Protein AF-A0AAX1C5B9-F1 (afdb_monomer)

Mean predicted aligned error: 10.23 Å

Foldseek 3Di:
DDQDAAEAEDQDQKDFLVVVCVVVVHDSVVSCCCCPNPPNLFDWDDQDDPPPHPDRDDIIITRVNVSVVVVCCVVVPPGHYHYDHDNPVVPDPPPPDDD

Radius of gyration: 16.66 Å; Cα contacts (8 Å, |Δi|>4): 124; chains: 1; bounding box: 47×33×49 Å

Organism: NCBI:txid204039

Structure (mmCIF, N/CA/C/O backbone):
data_AF-A0AAX1C5B9-F1
#
_entry.id   AF-A0AAX1C5B9-F1
#
loop_
_atom_site.group_PDB
_atom_site.id
_atom_site.type_symbol
_atom_site.label_atom_id
_atom_site.label_alt_id
_atom_site.label_comp_id
_atom_site.label_asym_id
_atom_site.label_entity_id
_atom_site.label_seq_id
_atom_site.pdbx_PDB_ins_code
_atom_site.Cartn_x
_atom_site.Cartn_y
_atom_site.Cartn_z
_atom_site.occupancy
_atom_site.B_iso_or_equiv
_atom_site.auth_seq_id
_atom_site.auth_comp_id
_atom_site.auth_asym_id
_atom_site.auth_atom_id
_atom_site.pdbx_PDB_model_num
ATOM 1 N N . MET A 1 1 ? 13.696 -5.421 -33.023 1.00 46.53 1 MET A N 1
ATOM 2 C CA . MET A 1 1 ? 14.355 -5.618 -31.715 1.00 46.53 1 MET A CA 1
ATOM 3 C C . MET A 1 1 ? 13.247 -5.611 -30.677 1.00 46.53 1 MET A C 1
ATOM 5 O O . MET A 1 1 ? 12.605 -4.580 -30.520 1.00 46.53 1 MET A O 1
ATOM 9 N N . ALA A 1 2 ? 12.883 -6.773 -30.133 1.00 51.16 2 ALA A N 1
ATOM 10 C CA . ALA A 1 2 ? 11.742 -6.880 -29.227 1.00 51.16 2 ALA A CA 1
ATOM 11 C C . ALA A 1 2 ? 12.072 -6.119 -27.938 1.00 51.16 2 ALA A C 1
ATOM 13 O O . ALA A 1 2 ? 13.002 -6.489 -27.232 1.00 51.16 2 ALA A O 1
ATOM 14 N N . SER A 1 3 ? 11.377 -5.012 -27.671 1.00 55.31 3 SER A N 1
ATOM 15 C CA . SER A 1 3 ? 11.469 -4.355 -26.370 1.00 55.31 3 SER A CA 1
ATOM 16 C C . SER A 1 3 ? 10.868 -5.303 -25.337 1.00 55.31 3 SER A C 1
ATOM 18 O O . SER A 1 3 ? 9.664 -5.543 -25.359 1.00 55.31 3 SER A O 1
ATOM 20 N N . GLU A 1 4 ? 11.703 -5.871 -24.475 1.00 66.44 4 GLU A N 1
ATOM 21 C CA . GLU A 1 4 ? 11.256 -6.684 -23.349 1.00 66.44 4 GLU A CA 1
ATOM 22 C C . GLU A 1 4 ? 10.494 -5.777 -22.378 1.00 66.44 4 GLU A C 1
ATOM 24 O O . GLU A 1 4 ? 11.060 -4.869 -21.769 1.00 66.44 4 GLU A O 1
ATOM 29 N N . ILE A 1 5 ? 9.177 -5.963 -22.302 1.00 73.75 5 ILE A N 1
ATOM 30 C CA . ILE A 1 5 ? 8.316 -5.233 -21.373 1.00 73.75 5 ILE A CA 1
ATOM 31 C C . ILE A 1 5 ? 8.152 -6.114 -20.141 1.00 73.75 5 ILE A C 1
ATOM 33 O O . ILE A 1 5 ? 7.600 -7.211 -20.233 1.00 73.75 5 ILE A O 1
ATOM 37 N N . ALA A 1 6 ? 8.600 -5.635 -18.982 1.00 75.00 6 ALA A N 1
ATOM 38 C CA . ALA A 1 6 ? 8.332 -6.319 -17.724 1.00 75.00 6 ALA A CA 1
ATOM 39 C C . ALA A 1 6 ? 6.833 -6.204 -17.402 1.00 75.00 6 ALA A C 1
ATOM 41 O O . ALA A 1 6 ? 6.317 -5.103 -17.195 1.00 75.00 6 ALA A O 1
ATOM 42 N N . ILE A 1 7 ? 6.123 -7.333 -17.397 1.00 80.06 7 ILE A N 1
ATOM 43 C CA . ILE A 1 7 ? 4.695 -7.382 -17.067 1.00 80.06 7 ILE A CA 1
ATOM 44 C C . ILE A 1 7 ? 4.560 -7.714 -15.585 1.00 80.06 7 ILE A C 1
ATOM 46 O O . ILE A 1 7 ? 4.884 -8.820 -15.154 1.00 80.06 7 ILE A O 1
ATOM 50 N N . ILE A 1 8 ? 4.049 -6.764 -14.808 1.00 80.06 8 ILE A N 1
ATOM 51 C CA . ILE A 1 8 ? 3.791 -6.942 -13.380 1.00 80.06 8 ILE A CA 1
ATOM 52 C C . ILE A 1 8 ? 2.303 -7.203 -13.208 1.00 80.06 8 ILE A C 1
ATOM 54 O O . ILE A 1 8 ? 1.471 -6.359 -13.545 1.00 80.06 8 ILE A O 1
ATOM 58 N N . ARG A 1 9 ? 1.968 -8.376 -12.674 1.00 81.31 9 ARG A N 1
ATOM 59 C CA . ARG A 1 9 ? 0.588 -8.740 -12.355 1.00 81.31 9 ARG A CA 1
ATOM 60 C C . ARG A 1 9 ? 0.295 -8.339 -10.923 1.00 81.31 9 ARG A C 1
ATOM 62 O O . ARG A 1 9 ? 0.924 -8.851 -10.001 1.00 81.31 9 ARG A O 1
ATOM 69 N N . LEU A 1 10 ? -0.640 -7.415 -10.748 1.00 81.38 10 LEU A N 1
ATOM 70 C CA . LEU A 1 10 ? -1.136 -7.025 -9.435 1.00 81.38 10 LEU A CA 1
ATOM 71 C C . LEU A 1 10 ? -2.586 -7.487 -9.285 1.00 81.38 10 LEU A C 1
ATOM 73 O O . LEU A 1 10 ? -3.351 -7.378 -10.241 1.00 81.38 10 LEU A O 1
ATOM 77 N N . PRO A 1 11 ? -2.995 -7.950 -8.097 1.00 79.19 11 PRO A N 1
ATOM 78 C CA . PRO A 1 11 ? -4.364 -8.404 -7.879 1.00 79.19 11 PRO A CA 1
ATOM 79 C C . PRO A 1 11 ? -5.381 -7.263 -7.968 1.00 79.19 11 PRO A C 1
ATOM 81 O O . PRO A 1 11 ? -6.457 -7.407 -8.539 1.00 79.19 11 PRO A O 1
ATOM 84 N N . ALA A 1 12 ? -5.027 -6.102 -7.413 1.00 80.50 12 ALA A N 1
ATOM 85 C CA . ALA A 1 12 ? -5.883 -4.930 -7.380 1.00 80.50 12 ALA A CA 1
ATOM 86 C C . ALA A 1 12 ? -5.049 -3.640 -7.379 1.00 80.50 12 ALA A C 1
ATOM 88 O O . ALA A 1 12 ? -3.930 -3.619 -6.852 1.00 80.50 12 ALA A O 1
ATOM 89 N N . PRO A 1 13 ? -5.589 -2.534 -7.923 1.00 82.88 13 PRO A N 1
ATOM 90 C CA . PRO A 1 13 ? -4.925 -1.234 -7.875 1.00 82.88 13 PRO A CA 1
ATOM 91 C C . PRO A 1 13 ? -4.874 -0.645 -6.460 1.00 82.88 13 PRO A C 1
ATOM 93 O O . PRO A 1 13 ? -3.931 0.074 -6.116 1.00 82.88 13 PRO A O 1
ATOM 96 N N . VAL A 1 14 ? -5.882 -0.963 -5.643 1.00 85.06 14 VAL A N 1
ATOM 97 C CA . VAL A 1 14 ? -6.033 -0.517 -4.257 1.00 85.06 14 VAL A CA 1
ATOM 98 C C . VAL A 1 14 ? -6.296 -1.730 -3.380 1.00 85.06 14 VAL A C 1
ATOM 100 O O . VAL A 1 14 ? -7.154 -2.548 -3.703 1.00 85.06 14 VAL A O 1
ATOM 103 N N . VAL A 1 15 ? -5.587 -1.824 -2.260 1.00 85.31 15 VAL A N 1
ATOM 104 C CA . VAL A 1 15 ? -5.696 -2.939 -1.311 1.00 85.31 15 VAL A CA 1
ATOM 105 C C . VAL A 1 15 ? -5.943 -2.422 0.103 1.00 85.31 15 VAL A C 1
ATOM 107 O O . VAL A 1 15 ? -5.669 -1.259 0.419 1.00 85.31 15 VAL A O 1
ATOM 110 N N . THR A 1 16 ? -6.482 -3.278 0.968 1.00 85.50 16 THR 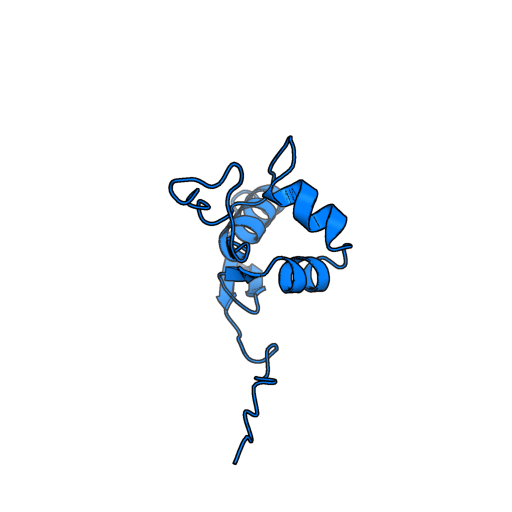A N 1
ATOM 111 C CA . THR A 1 16 ? -6.561 -2.990 2.406 1.00 85.50 16 THR A CA 1
ATOM 112 C C . THR A 1 16 ? -5.222 -3.267 3.086 1.00 85.50 16 THR A C 1
ATOM 114 O O . THR A 1 16 ? -4.350 -3.920 2.520 1.00 85.50 16 THR A O 1
ATOM 117 N N . LEU A 1 17 ? -5.064 -2.798 4.326 1.00 84.44 17 LEU A N 1
ATOM 118 C CA . LEU A 1 17 ? -3.867 -3.071 5.127 1.00 84.44 17 LEU A CA 1
ATOM 119 C C . LEU A 1 17 ? -3.564 -4.572 5.266 1.00 84.44 17 LEU A C 1
ATOM 121 O O . LEU A 1 17 ? -2.414 -4.973 5.134 1.00 84.44 17 LEU A O 1
ATOM 125 N N . GLN A 1 18 ? -4.598 -5.380 5.504 1.00 83.25 18 GLN A N 1
ATOM 126 C CA . GLN A 1 18 ? -4.476 -6.831 5.635 1.00 83.25 18 GLN A CA 1
ATOM 127 C C . GLN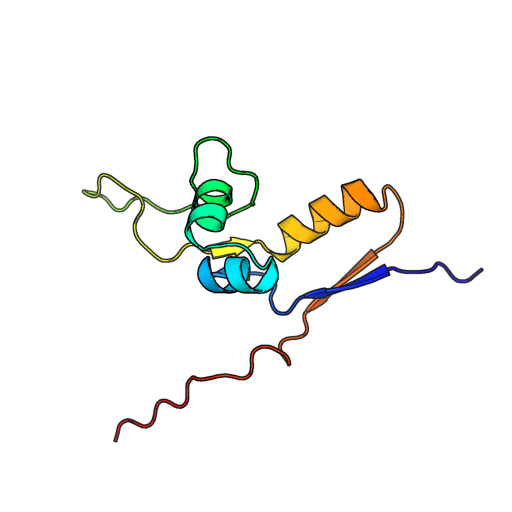 A 1 18 ? -4.002 -7.470 4.323 1.00 83.25 18 GLN A C 1
ATOM 129 O O . GLN A 1 18 ? -2.976 -8.135 4.310 1.00 83.25 18 GLN A O 1
ATOM 134 N N . GLN A 1 19 ? -4.650 -7.137 3.203 1.00 83.44 19 GLN A N 1
ATOM 135 C CA . GLN A 1 19 ? -4.235 -7.611 1.880 1.00 83.44 19 GLN A CA 1
ATOM 136 C C . GLN A 1 19 ? -2.806 -7.177 1.530 1.00 83.44 19 GLN A C 1
ATOM 138 O O . GLN A 1 19 ? -2.041 -7.948 0.968 1.00 83.44 19 GLN A O 1
ATOM 143 N N . PHE A 1 20 ? -2.414 -5.947 1.874 1.00 85.94 20 PHE A N 1
ATOM 144 C CA . PHE A 1 20 ? -1.039 -5.481 1.682 1.00 85.94 20 PHE A CA 1
ATOM 145 C C . PHE A 1 20 ? -0.040 -6.297 2.506 1.00 85.94 20 PHE A C 1
ATOM 147 O O . PHE A 1 20 ? 1.026 -6.646 2.008 1.00 85.94 20 PHE A O 1
ATOM 154 N N . ALA A 1 21 ? -0.388 -6.600 3.756 1.00 87.44 21 ALA A N 1
ATOM 155 C CA . ALA A 1 21 ? 0.421 -7.421 4.643 1.00 87.44 21 ALA A CA 1
ATOM 156 C C . ALA A 1 21 ? 0.599 -8.841 4.077 1.00 87.44 21 ALA A C 1
ATOM 158 O O . ALA A 1 21 ? 1.721 -9.334 4.028 1.00 87.44 21 ALA A O 1
ATOM 159 N N . GLU A 1 22 ? -0.473 -9.449 3.566 1.00 86.81 22 GLU A N 1
ATOM 160 C CA . GLU A 1 22 ? -0.438 -10.764 2.915 1.00 86.81 22 GLU A CA 1
ATOM 161 C C . GLU A 1 22 ? 0.394 -10.756 1.624 1.00 86.81 22 GLU A C 1
ATOM 163 O O . GLU A 1 22 ? 1.228 -11.635 1.428 1.00 86.81 22 GLU A O 1
ATOM 168 N N . LEU A 1 23 ? 0.221 -9.743 0.768 1.00 84.19 23 LE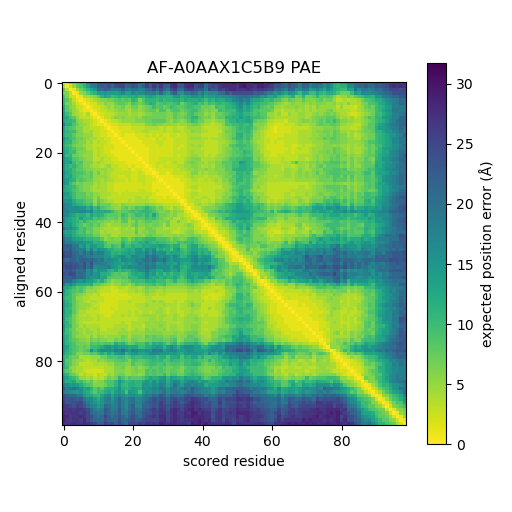U A N 1
ATOM 169 C CA . LEU A 1 23 ? 0.932 -9.635 -0.511 1.00 84.19 23 LEU A CA 1
ATOM 170 C C . LEU A 1 23 ? 2.432 -9.377 -0.346 1.00 84.19 23 LEU A C 1
ATOM 172 O O . LEU A 1 23 ? 3.230 -9.921 -1.105 1.00 84.19 23 LEU A O 1
ATOM 176 N N . GLU A 1 24 ? 2.823 -8.555 0.631 1.00 83.38 24 GLU A N 1
ATOM 177 C CA . GLU A 1 24 ? 4.238 -8.308 0.938 1.00 83.38 24 GLU A CA 1
ATOM 178 C C . GLU A 1 24 ? 4.827 -9.344 1.913 1.00 83.38 24 GLU A C 1
ATOM 180 O O . GLU A 1 24 ? 6.027 -9.312 2.177 1.00 83.38 24 GLU A O 1
ATOM 185 N N . GLY A 1 25 ? 4.013 -10.252 2.466 1.00 86.69 25 GLY A N 1
ATOM 186 C CA . GLY A 1 25 ? 4.449 -11.246 3.451 1.00 86.69 25 GLY A CA 1
ATOM 187 C C . GLY A 1 25 ? 4.927 -10.636 4.775 1.00 86.69 25 GLY A C 1
ATOM 188 O O . GLY A 1 25 ? 5.792 -11.193 5.448 1.00 86.69 25 GLY A O 1
ATOM 189 N N . VAL A 1 26 ? 4.398 -9.471 5.153 1.00 88.38 26 VAL A N 1
ATOM 190 C CA . VAL A 1 26 ? 4.760 -8.751 6.382 1.00 88.38 26 VAL A CA 1
ATOM 191 C C . VAL A 1 26 ? 3.624 -8.803 7.397 1.00 88.38 26 VAL A C 1
ATOM 193 O O . VAL A 1 26 ? 2.466 -8.988 7.053 1.00 88.38 26 VAL A O 1
ATOM 196 N N . SER A 1 27 ? 3.922 -8.582 8.677 1.00 86.62 27 SER A N 1
ATOM 197 C CA . SER A 1 27 ? 2.867 -8.449 9.688 1.00 86.62 27 SER A CA 1
ATOM 198 C C . SER A 1 27 ? 2.054 -7.162 9.505 1.00 86.62 27 SER A C 1
ATOM 200 O O . SER A 1 27 ? 2.606 -6.110 9.170 1.00 86.62 27 SER A O 1
ATOM 202 N N . GLU A 1 28 ? 0.768 -7.198 9.865 1.00 84.81 28 GLU A N 1
ATOM 203 C CA . GLU A 1 28 ? -0.136 -6.034 9.832 1.00 84.81 28 GLU A CA 1
ATOM 204 C C . GLU A 1 28 ? 0.432 -4.825 10.590 1.00 84.81 28 GLU A C 1
ATOM 206 O O . GLU A 1 28 ? 0.300 -3.684 10.157 1.00 84.81 28 GLU A O 1
ATOM 211 N N . ARG A 1 29 ? 1.146 -5.057 11.698 1.00 83.75 29 ARG A N 1
ATOM 212 C CA . ARG A 1 29 ? 1.821 -3.996 12.462 1.00 83.75 29 ARG A CA 1
ATOM 213 C C . ARG A 1 29 ? 2.912 -3.288 11.653 1.00 83.75 29 ARG A C 1
ATOM 215 O O . ARG A 1 29 ? 3.077 -2.074 11.779 1.00 83.75 29 ARG A O 1
ATOM 222 N N . THR A 1 30 ? 3.657 -4.029 10.837 1.00 85.62 30 THR A N 1
ATOM 223 C CA . THR A 1 30 ? 4.697 -3.486 9.953 1.00 85.62 30 THR A CA 1
ATOM 224 C C . THR A 1 30 ? 4.058 -2.711 8.810 1.00 85.62 30 THR A C 1
ATOM 226 O O . THR A 1 30 ? 4.422 -1.555 8.596 1.00 85.62 30 THR A O 1
ATOM 229 N N . ALA A 1 31 ? 3.035 -3.285 8.170 1.00 85.38 31 ALA A N 1
ATOM 230 C CA . ALA A 1 31 ? 2.231 -2.595 7.164 1.00 85.38 31 ALA A CA 1
ATOM 231 C C . ALA A 1 31 ? 1.657 -1.275 7.710 1.00 85.38 31 ALA A C 1
ATOM 233 O O . ALA A 1 31 ? 1.781 -0.230 7.076 1.00 85.38 31 ALA A O 1
ATOM 234 N N . TYR A 1 32 ? 1.129 -1.283 8.938 1.00 82.94 32 TYR A N 1
ATOM 235 C CA . TYR A 1 32 ? 0.592 -0.091 9.596 1.00 82.94 32 TYR A CA 1
ATOM 236 C C . TYR A 1 32 ? 1.653 0.995 9.812 1.00 82.94 32 TYR A C 1
ATOM 238 O O . TYR A 1 32 ? 1.382 2.180 9.603 1.00 82.94 32 TYR A O 1
ATOM 246 N N . ARG A 1 33 ? 2.882 0.617 10.195 1.00 82.44 33 ARG A N 1
ATOM 247 C CA . ARG A 1 33 ? 4.004 1.566 10.307 1.00 82.44 33 ARG A CA 1
ATOM 248 C C . ARG A 1 33 ? 4.387 2.155 8.952 1.00 82.44 33 ARG A C 1
ATOM 250 O O . ARG A 1 33 ? 4.754 3.322 8.903 1.00 82.44 33 ARG A O 1
ATOM 257 N N . TRP A 1 34 ? 4.290 1.384 7.874 1.00 82.62 34 TRP A N 1
ATOM 258 C CA . TRP A 1 34 ? 4.620 1.850 6.526 1.00 82.62 34 TRP A CA 1
ATOM 259 C C . TRP A 1 34 ? 3.566 2.791 5.933 1.00 82.62 34 TRP A C 1
ATOM 261 O O . TRP A 1 34 ? 3.911 3.615 5.088 1.00 82.62 34 TRP A O 1
ATOM 271 N N . THR A 1 35 ? 2.309 2.700 6.378 1.00 81.31 35 THR A N 1
ATOM 272 C CA . THR A 1 35 ? 1.211 3.554 5.899 1.00 81.31 35 THR A CA 1
ATOM 273 C C . THR A 1 35 ? 0.946 4.773 6.776 1.00 81.31 35 THR A C 1
ATOM 275 O O . THR A 1 35 ? 0.682 5.856 6.271 1.00 81.31 35 THR A O 1
ATOM 278 N N . THR A 1 36 ? 0.921 4.598 8.097 1.00 72.44 36 THR A N 1
ATOM 279 C CA . THR A 1 36 ? 0.450 5.606 9.070 1.00 72.44 36 THR A CA 1
ATOM 280 C C . THR A 1 36 ? 1.469 5.843 10.188 1.00 72.44 36 THR A C 1
ATOM 282 O O . THR A 1 36 ? 1.187 6.560 11.144 1.00 72.44 36 THR A O 1
ATOM 285 N N . GLY A 1 37 ? 2.648 5.225 10.105 1.00 70.56 37 GLY A N 1
ATOM 286 C CA . GLY A 1 37 ? 3.745 5.510 11.021 1.00 70.56 37 GLY A CA 1
ATOM 287 C C . GLY A 1 37 ? 4.429 6.844 10.727 1.00 70.56 37 GLY A C 1
ATOM 288 O O . GLY A 1 37 ? 4.025 7.597 9.848 1.00 70.56 37 GLY A O 1
ATOM 289 N N . ASP A 1 38 ? 5.504 7.089 11.470 1.00 64.44 38 ASP A N 1
ATOM 290 C CA . ASP A 1 38 ? 6.288 8.331 11.448 1.00 64.44 38 ASP A CA 1
ATOM 291 C C . ASP A 1 38 ? 6.955 8.617 10.088 1.00 64.44 38 ASP A C 1
ATOM 293 O O . ASP A 1 38 ? 7.183 9.765 9.727 1.00 64.44 38 ASP A O 1
ATOM 297 N N . ASN A 1 39 ? 7.216 7.566 9.300 1.00 69.25 39 ASN A N 1
ATOM 298 C CA . ASN A 1 39 ? 7.814 7.671 7.972 1.00 69.25 39 ASN A CA 1
ATOM 299 C C . ASN A 1 39 ? 6.990 6.866 6.950 1.00 69.25 39 ASN A C 1
ATOM 301 O O . ASN A 1 39 ? 7.328 5.710 6.662 1.00 69.25 39 ASN A O 1
ATOM 305 N N . PRO A 1 40 ? 5.869 7.418 6.452 1.00 73.88 40 PRO A N 1
ATOM 306 C CA . PRO A 1 40 ? 4.995 6.715 5.527 1.00 73.88 40 PRO A CA 1
ATOM 307 C C . PRO A 1 40 ? 5.715 6.507 4.190 1.00 73.88 40 PRO A C 1
ATOM 309 O O . PRO A 1 40 ? 6.020 7.453 3.470 1.00 73.88 40 PRO A O 1
ATOM 312 N N . ARG A 1 41 ? 5.996 5.245 3.858 1.00 77.38 41 ARG A N 1
ATOM 313 C CA . ARG A 1 41 ? 6.649 4.838 2.599 1.00 77.38 41 ARG A CA 1
ATOM 314 C C . ARG A 1 41 ? 5.652 4.403 1.535 1.00 77.38 41 ARG A C 1
ATOM 316 O O . ARG A 1 41 ? 6.022 4.198 0.384 1.00 77.38 41 ARG A O 1
ATOM 323 N N . VAL A 1 42 ? 4.398 4.214 1.933 1.00 82.94 42 VAL A N 1
ATOM 324 C CA . VAL A 1 42 ? 3.366 3.645 1.080 1.00 82.94 42 VAL A CA 1
ATOM 325 C C .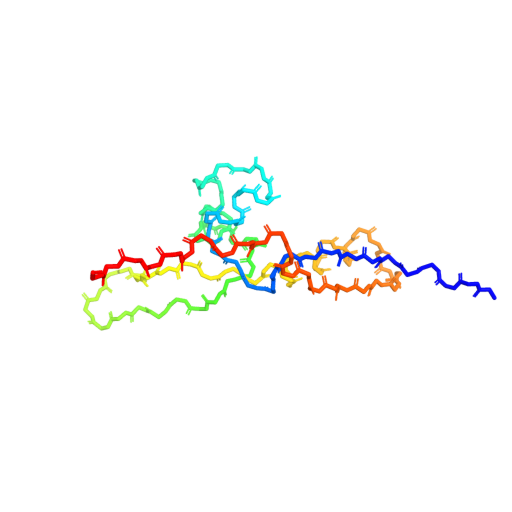 VAL A 1 42 ? 2.292 4.703 0.820 1.00 82.94 42 VAL A C 1
ATOM 327 O O . VAL A 1 42 ? 1.728 5.241 1.776 1.00 82.94 42 VAL A O 1
ATOM 330 N N . PRO A 1 43 ? 1.972 5.002 -0.452 1.00 81.38 43 PRO A N 1
ATOM 331 C CA . PRO A 1 43 ? 0.911 5.938 -0.789 1.00 81.38 43 PRO A CA 1
ATOM 332 C C . PRO A 1 43 ? -0.449 5.381 -0.353 1.00 81.38 43 PRO A C 1
ATOM 334 O O . PRO A 1 43 ? -0.873 4.310 -0.796 1.00 81.38 43 PRO A O 1
ATOM 337 N N . ILE A 1 44 ? -1.153 6.129 0.495 1.00 84.19 44 ILE A N 1
ATOM 338 C CA . ILE A 1 44 ? -2.494 5.784 0.976 1.00 84.19 44 ILE A CA 1
ATOM 339 C C . ILE A 1 44 ? -3.526 6.828 0.570 1.00 84.19 44 ILE A C 1
ATOM 341 O O . ILE A 1 44 ? -3.203 7.994 0.339 1.00 84.19 44 ILE A O 1
ATOM 345 N N . GLU A 1 45 ? -4.785 6.405 0.505 1.00 78.44 45 GLU A N 1
ATOM 346 C CA . GLU A 1 45 ? -5.906 7.328 0.368 1.00 78.44 45 GLU A CA 1
ATOM 347 C C . GLU A 1 45 ? -5.962 8.242 1.606 1.00 78.44 45 GLU A C 1
ATOM 349 O O . GLU A 1 45 ? -5.845 7.748 2.738 1.00 78.44 45 GLU A O 1
ATOM 354 N N . PRO A 1 46 ? -6.103 9.570 1.424 1.00 69.19 46 PRO A N 1
ATOM 355 C CA . PRO A 1 46 ? -6.141 10.504 2.538 1.00 69.19 46 PRO A CA 1
ATOM 356 C C . PRO A 1 46 ? -7.290 10.145 3.475 1.00 69.19 46 PRO A C 1
ATOM 358 O O . PRO A 1 46 ? -8.463 10.132 3.100 1.00 69.19 46 PRO A O 1
ATOM 361 N N . ARG A 1 47 ? -6.943 9.853 4.728 1.00 70.06 47 ARG A N 1
ATOM 362 C CA . ARG A 1 47 ? -7.927 9.482 5.740 1.00 70.06 47 ARG A CA 1
ATOM 363 C C . ARG A 1 47 ? -8.549 10.753 6.297 1.00 70.06 47 ARG A C 1
ATOM 365 O O . ARG A 1 47 ? -7.874 11.560 6.934 1.00 70.06 47 ARG A O 1
ATOM 372 N N . LYS A 1 48 ? -9.847 10.934 6.065 1.00 64.00 48 LYS A N 1
ATOM 373 C CA . LYS A 1 48 ? -10.583 12.077 6.602 1.00 64.00 48 LYS A CA 1
ATOM 374 C C . LYS A 1 48 ? -10.807 11.879 8.101 1.00 64.00 48 LYS A C 1
ATOM 376 O O . LYS A 1 48 ? -11.399 10.889 8.527 1.00 64.00 48 LYS A O 1
ATOM 381 N N . ILE A 1 49 ? -10.325 12.819 8.911 1.00 64.62 49 ILE A N 1
ATOM 382 C CA . ILE A 1 49 ? -10.676 12.875 10.331 1.00 64.62 49 ILE A CA 1
ATOM 383 C C . ILE A 1 49 ? -12.089 13.448 10.420 1.00 64.62 49 ILE A C 1
ATOM 385 O O . ILE A 1 49 ? -12.335 14.583 10.010 1.00 64.62 49 ILE A O 1
ATOM 389 N N . ASN A 1 50 ? -13.026 12.650 10.924 1.00 60.19 50 ASN A N 1
ATOM 390 C CA . ASN A 1 50 ? -14.392 13.112 11.136 1.00 60.19 50 ASN A CA 1
ATOM 391 C C . ASN A 1 50 ? -14.442 14.126 12.287 1.00 60.19 50 ASN A C 1
ATOM 393 O O . ASN A 1 50 ? -13.690 14.028 13.259 1.00 60.19 50 ASN A O 1
ATOM 397 N N . LYS A 1 51 ? -15.338 15.113 12.168 1.00 52.16 51 LYS A N 1
ATOM 398 C CA . LYS A 1 51 ? -15.502 16.190 13.152 1.00 52.16 51 LYS A CA 1
ATOM 399 C C . LYS A 1 51 ? -15.829 15.581 14.523 1.00 52.16 51 LYS A C 1
ATOM 401 O O . LYS A 1 51 ? -16.825 14.880 14.655 1.00 52.16 51 LYS A O 1
ATOM 406 N N . GLY A 1 52 ? -14.975 15.828 15.519 1.00 65.25 52 GLY A N 1
ATOM 407 C CA . GLY A 1 52 ? -15.096 15.265 16.873 1.00 65.25 52 GLY A CA 1
ATOM 408 C C . GLY A 1 52 ? -14.209 14.044 17.160 1.00 65.25 52 GLY A C 1
ATOM 409 O O . GLY A 1 52 ? -14.089 13.645 18.316 1.00 65.25 52 GLY A O 1
ATOM 410 N N . CYS A 1 53 ? -13.526 13.474 16.162 1.00 61.97 53 CYS A N 1
ATOM 411 C CA . CYS A 1 53 ? -12.585 12.370 16.364 1.00 61.97 53 CYS A CA 1
ATOM 412 C C . CYS A 1 53 ? -11.137 12.879 16.464 1.00 61.97 53 CYS A C 1
ATOM 414 O O . CYS A 1 53 ? -10.685 13.653 15.628 1.00 61.97 53 CYS A O 1
ATOM 416 N N . LYS A 1 54 ? -10.372 12.397 17.456 1.00 62.16 54 LYS A N 1
ATOM 417 C CA . LYS A 1 54 ? -8.937 12.732 17.617 1.00 62.16 54 LYS A CA 1
ATOM 418 C C . LYS A 1 54 ? -8.019 12.020 16.614 1.00 62.16 54 LYS A C 1
ATOM 420 O O . LYS A 1 54 ? -6.847 12.361 16.509 1.00 62.16 54 LYS A O 1
ATOM 425 N N . LYS A 1 55 ? -8.521 10.994 15.920 1.00 58.62 55 LYS A N 1
ATOM 426 C CA . LYS A 1 55 ? -7.761 10.178 14.964 1.00 58.62 55 LYS A CA 1
ATOM 427 C C . LYS A 1 55 ? -8.606 9.887 13.733 1.00 58.62 55 LYS A C 1
ATOM 429 O O . LYS A 1 55 ? -9.830 9.799 13.827 1.00 58.62 55 LYS A O 1
ATOM 434 N N . ALA A 1 56 ? -7.940 9.718 12.594 1.00 65.81 56 ALA A N 1
ATOM 435 C CA . ALA A 1 56 ? -8.600 9.329 11.360 1.00 65.81 56 ALA A CA 1
ATOM 436 C C . ALA A 1 56 ? -9.124 7.893 11.508 1.00 65.81 56 ALA A C 1
ATOM 438 O O . ALA A 1 56 ? -8.346 6.956 11.699 1.00 65.81 56 ALA A O 1
ATOM 439 N N . GLY A 1 57 ? -10.446 7.745 11.497 1.00 58.38 57 GLY A N 1
ATOM 440 C CA . GLY A 1 57 ? -11.125 6.454 11.569 1.00 58.38 57 GLY A CA 1
ATOM 441 C C . GLY A 1 57 ? -11.320 5.844 10.181 1.00 58.38 57 GLY A C 1
ATOM 442 O O . GLY A 1 57 ? -11.207 6.531 9.169 1.00 58.38 57 GLY A O 1
ATOM 443 N N . GLY A 1 58 ? -11.626 4.549 10.135 1.00 68.31 58 GLY A N 1
ATOM 444 C CA . GLY A 1 58 ? -11.995 3.848 8.903 1.00 68.31 58 GLY A CA 1
ATOM 445 C C . GLY A 1 58 ? -10.873 3.016 8.268 1.00 68.31 58 GLY A C 1
ATOM 446 O O . GLY A 1 58 ? -9.707 3.133 8.665 1.00 68.31 58 GLY A O 1
ATOM 447 N N . PRO A 1 59 ? -11.233 2.145 7.308 1.00 71.56 59 PRO A N 1
ATOM 448 C CA . PRO A 1 59 ? -10.314 1.208 6.673 1.00 71.56 59 PRO A CA 1
ATOM 449 C C . PRO A 1 59 ? -9.218 1.944 5.895 1.00 71.56 59 PRO A C 1
ATOM 451 O O . PRO A 1 59 ? -9.483 2.906 5.177 1.00 71.56 59 PRO A O 1
ATOM 454 N N . ILE A 1 60 ? -7.974 1.486 6.041 1.00 79.94 60 ILE A N 1
ATOM 455 C CA . ILE A 1 60 ? -6.829 2.040 5.312 1.00 79.94 60 ILE A CA 1
ATOM 456 C C . ILE A 1 60 ? -6.852 1.470 3.896 1.00 79.94 60 ILE A C 1
ATOM 458 O O . ILE A 1 60 ? -6.794 0.252 3.716 1.00 79.94 60 ILE A O 1
ATOM 462 N N . ARG A 1 61 ? -6.934 2.363 2.909 1.00 82.94 61 ARG A N 1
ATOM 463 C CA . ARG A 1 61 ? -6.838 2.045 1.484 1.00 82.94 61 ARG A CA 1
ATOM 464 C C . ARG A 1 61 ? -5.454 2.420 0.985 1.00 82.94 61 ARG A C 1
ATOM 466 O O . ARG A 1 61 ? -5.049 3.577 1.07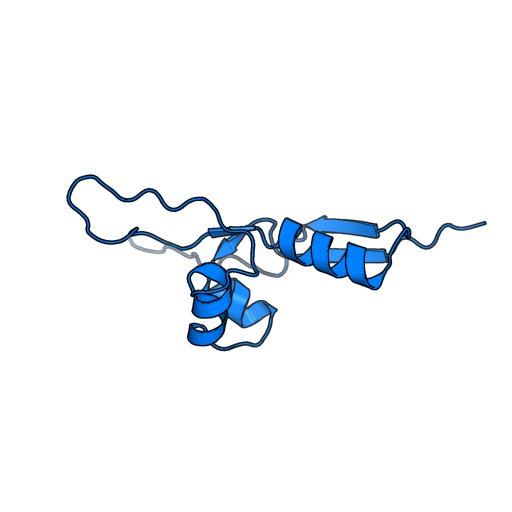6 1.00 82.94 61 ARG A O 1
ATOM 473 N N . ILE A 1 62 ? -4.734 1.427 0.493 1.00 86.56 62 ILE A N 1
ATOM 474 C CA . ILE A 1 62 ? -3.348 1.532 0.056 1.00 86.56 62 ILE A CA 1
ATOM 475 C C . ILE A 1 62 ? -3.320 1.495 -1.468 1.00 86.56 62 ILE A C 1
ATOM 477 O O . ILE A 1 62 ? -3.825 0.544 -2.064 1.00 86.56 62 ILE A O 1
ATOM 481 N N . TYR A 1 63 ? -2.703 2.493 -2.104 1.00 88.62 63 TYR A N 1
ATOM 482 C CA . TYR A 1 63 ? -2.507 2.526 -3.555 1.00 88.62 63 TYR A CA 1
ATOM 483 C C . TYR A 1 63 ? -1.364 1.591 -3.963 1.00 88.62 63 TYR A C 1
ATOM 485 O O . TYR A 1 63 ? -0.254 2.031 -4.275 1.00 88.62 63 TYR A O 1
ATOM 493 N N . TYR A 1 64 ? -1.637 0.287 -3.963 1.00 84.50 64 TYR A N 1
ATOM 494 C CA . TYR A 1 64 ? -0.643 -0.749 -4.242 1.00 84.50 64 TYR A CA 1
ATOM 495 C C . TYR A 1 64 ? -0.026 -0.620 -5.635 1.00 84.50 64 TYR A C 1
ATOM 497 O O . TYR A 1 64 ? 1.184 -0.777 -5.781 1.00 84.50 64 TYR A O 1
ATOM 505 N N . ALA A 1 65 ? -0.827 -0.235 -6.636 1.00 85.12 65 ALA A N 1
ATOM 506 C CA . ALA A 1 65 ? -0.330 0.037 -7.984 1.00 85.12 65 ALA A CA 1
ATOM 507 C C . ALA A 1 65 ? 0.775 1.097 -7.988 1.00 85.12 65 ALA A C 1
ATOM 509 O O . ALA A 1 65 ? 1.844 0.865 -8.540 1.00 85.12 65 ALA A O 1
ATOM 510 N N . ARG A 1 66 ? 0.546 2.234 -7.315 1.00 85.19 66 ARG A N 1
ATOM 511 C CA . ARG A 1 66 ? 1.530 3.324 -7.230 1.00 85.19 66 ARG A CA 1
ATOM 512 C C . ARG A 1 66 ? 2.767 2.919 -6.440 1.00 85.19 66 ARG A C 1
ATOM 514 O O . ARG A 1 66 ? 3.872 3.302 -6.804 1.00 85.19 66 ARG A O 1
ATOM 521 N N . TYR A 1 67 ? 2.582 2.147 -5.372 1.00 86.31 67 TYR A N 1
ATOM 522 C CA . TYR A 1 67 ? 3.692 1.626 -4.581 1.00 86.31 67 TYR A CA 1
ATOM 523 C C . TYR A 1 67 ? 4.607 0.725 -5.420 1.00 86.31 67 TYR A C 1
ATOM 525 O O . TYR A 1 67 ? 5.815 0.950 -5.478 1.00 86.31 67 TYR A O 1
ATOM 533 N N . LYS A 1 68 ? 4.032 -0.260 -6.120 1.00 84.06 68 LYS A N 1
ATOM 534 C CA . LYS A 1 68 ? 4.791 -1.170 -6.984 1.00 84.06 68 LYS A CA 1
ATOM 535 C C . LYS A 1 68 ? 5.366 -0.461 -8.202 1.00 84.06 68 LYS A C 1
ATOM 537 O O . LYS A 1 68 ? 6.493 -0.755 -8.570 1.00 84.06 68 LYS A O 1
ATOM 542 N N . GLU A 1 69 ? 4.651 0.498 -8.783 1.00 84.06 69 GLU A N 1
ATOM 543 C CA . GLU A 1 69 ? 5.177 1.339 -9.861 1.00 84.06 69 GLU A CA 1
ATOM 544 C C . GLU A 1 69 ? 6.444 2.079 -9.425 1.00 84.06 69 GLU A C 1
ATOM 546 O O . GLU A 1 69 ? 7.443 2.021 -10.132 1.00 84.06 69 GLU A O 1
ATOM 551 N N . ALA A 1 70 ? 6.435 2.726 -8.255 1.00 84.75 70 ALA A N 1
ATOM 552 C CA . ALA A 1 70 ? 7.603 3.434 -7.737 1.00 84.75 70 ALA A CA 1
ATOM 553 C C . ALA A 1 70 ? 8.789 2.484 -7.503 1.00 84.75 70 ALA A C 1
ATOM 555 O O . ALA A 1 70 ? 9.891 2.762 -7.967 1.00 84.75 70 ALA A O 1
ATOM 556 N N . GLN A 1 71 ? 8.541 1.326 -6.880 1.00 83.19 71 GLN A N 1
ATOM 557 C CA . GLN A 1 71 ? 9.559 0.286 -6.674 1.00 83.19 71 GLN A CA 1
ATOM 558 C C . GLN A 1 71 ? 10.162 -0.201 -7.996 1.00 83.19 71 GLN A C 1
ATOM 560 O O . GLN A 1 71 ? 11.374 -0.331 -8.128 1.00 83.19 71 GLN A O 1
ATOM 565 N N . MET A 1 72 ? 9.317 -0.447 -8.994 1.00 82.69 72 MET A N 1
ATOM 566 C CA . MET A 1 72 ? 9.740 -0.941 -10.305 1.00 82.69 72 MET A CA 1
ATOM 567 C C . MET A 1 72 ? 10.455 0.139 -11.101 1.00 82.69 72 MET A C 1
ATOM 569 O O . MET A 1 72 ? 11.404 -0.159 -11.813 1.00 82.69 72 MET A O 1
ATOM 573 N N . ARG A 1 73 ? 10.058 1.398 -10.940 1.00 81.88 73 ARG A N 1
ATOM 574 C CA . ARG A 1 73 ? 10.738 2.541 -11.542 1.00 81.88 73 ARG A CA 1
ATOM 575 C C . ARG A 1 73 ? 12.120 2.772 -10.934 1.00 81.88 73 ARG A C 1
ATOM 577 O O . ARG A 1 73 ? 13.045 3.082 -11.674 1.00 81.88 73 ARG A O 1
ATOM 584 N N . GLU A 1 74 ? 12.280 2.582 -9.626 1.00 82.94 74 GLU A N 1
ATOM 585 C CA . GLU A 1 74 ? 13.598 2.587 -8.976 1.00 82.94 74 GLU A CA 1
ATOM 586 C C . GLU A 1 74 ? 14.456 1.389 -9.408 1.00 82.94 74 GLU A C 1
ATOM 588 O O . GLU A 1 74 ? 15.636 1.562 -9.697 1.00 82.94 74 GLU A O 1
ATOM 593 N N . ALA A 1 75 ? 13.875 0.190 -9.505 1.00 80.00 75 ALA A N 1
ATOM 594 C CA . ALA A 1 75 ? 14.617 -1.034 -9.811 1.00 80.00 75 ALA A CA 1
ATOM 595 C C . ALA A 1 75 ? 14.980 -1.197 -11.300 1.00 80.00 75 ALA A C 1
ATOM 597 O O . ALA A 1 75 ? 16.076 -1.643 -11.627 1.00 80.00 75 ALA A O 1
ATOM 598 N N . LEU A 1 76 ? 14.062 -0.861 -12.211 1.00 73.38 76 LEU A N 1
ATOM 599 C CA . LEU A 1 76 ? 14.204 -1.043 -13.663 1.00 73.38 76 LEU A CA 1
ATOM 600 C C . LEU A 1 76 ? 14.657 0.240 -14.385 1.00 73.38 76 LEU A C 1
ATOM 602 O O . LEU A 1 76 ? 14.915 0.217 -15.595 1.00 73.38 76 LEU A O 1
ATOM 606 N N . GLY A 1 77 ? 14.737 1.362 -13.662 1.00 73.88 77 GLY A N 1
ATOM 607 C CA . GLY A 1 77 ? 15.161 2.662 -14.173 1.00 73.88 77 GLY A CA 1
ATOM 608 C C . GLY A 1 77 ? 14.279 3.167 -15.318 1.00 73.88 77 GLY A C 1
ATOM 609 O O . GLY A 1 77 ? 13.103 3.479 -15.136 1.00 73.88 77 GLY A O 1
ATOM 610 N N . HIS A 1 78 ? 14.862 3.262 -16.517 1.00 70.62 78 HIS A N 1
ATOM 611 C CA . HIS A 1 78 ? 14.196 3.748 -17.735 1.00 70.62 78 HIS A CA 1
ATOM 612 C C . HIS A 1 78 ? 13.487 2.644 -18.538 1.00 70.62 78 HIS A C 1
ATOM 614 O O . HIS A 1 78 ? 12.942 2.919 -19.611 1.00 70.62 78 HIS A O 1
ATOM 620 N N . SER A 1 79 ? 13.510 1.394 -18.066 1.00 75.81 79 SER A N 1
ATOM 621 C CA . SER A 1 79 ? 12.888 0.289 -18.795 1.00 75.81 79 SER A CA 1
ATOM 622 C C . SER A 1 79 ? 11.368 0.408 -18.798 1.00 75.81 79 SER A C 1
ATOM 624 O O . SER A 1 79 ? 10.742 0.858 -17.838 1.00 75.81 79 SER A O 1
ATOM 626 N N . ARG A 1 80 ? 10.758 -0.019 -19.903 1.00 78.06 80 ARG A N 1
ATOM 627 C CA . ARG A 1 80 ? 9.305 -0.002 -20.072 1.00 78.06 80 ARG A CA 1
ATOM 628 C C . ARG A 1 80 ? 8.717 -1.197 -19.328 1.00 78.06 80 ARG A C 1
ATOM 630 O O . ARG A 1 80 ? 9.078 -2.337 -19.601 1.00 78.06 80 ARG A O 1
ATOM 637 N N . PHE A 1 81 ? 7.792 -0.937 -18.419 1.00 80.38 81 PHE A N 1
ATOM 638 C CA . PHE A 1 81 ? 7.042 -1.968 -17.712 1.00 80.38 81 PHE A CA 1
ATOM 639 C C . PHE A 1 81 ? 5.546 -1.685 -17.830 1.00 80.38 81 PHE A C 1
ATOM 641 O O . PHE A 1 81 ? 5.128 -0.544 -18.036 1.00 80.38 81 PHE A O 1
ATOM 648 N N . GLN A 1 82 ? 4.737 -2.733 -17.731 1.00 81.19 82 GLN A N 1
ATOM 649 C CA . GLN A 1 82 ? 3.286 -2.635 -17.775 1.00 81.19 82 GLN A CA 1
ATOM 650 C C . GLN A 1 82 ? 2.701 -3.304 -16.537 1.00 81.19 82 GLN A C 1
ATOM 652 O O . GLN A 1 82 ? 3.020 -4.450 -16.224 1.00 81.19 82 GLN A O 1
ATOM 657 N N . ILE A 1 83 ? 1.845 -2.570 -15.831 1.00 83.31 83 ILE A N 1
ATOM 658 C CA . ILE A 1 83 ? 1.098 -3.092 -14.692 1.00 83.31 83 ILE A CA 1
ATOM 659 C C . ILE A 1 83 ? -0.240 -3.592 -15.223 1.00 83.31 83 ILE A C 1
ATOM 661 O O . ILE A 1 83 ? -1.026 -2.817 -15.768 1.00 83.31 83 ILE A O 1
ATOM 665 N N . VAL A 1 84 ? -0.482 -4.889 -15.075 1.00 83.19 84 VAL A N 1
ATOM 666 C CA . VAL A 1 84 ? -1.742 -5.534 -15.440 1.00 83.19 84 VAL A CA 1
ATOM 667 C C . VAL A 1 84 ? -2.457 -5.917 -14.155 1.00 83.19 84 VAL A C 1
ATOM 669 O O . VAL A 1 84 ? -1.877 -6.563 -13.281 1.00 83.19 84 VAL A O 1
ATOM 672 N N . PHE A 1 85 ? -3.714 -5.501 -14.039 1.00 81.31 85 PHE A N 1
ATOM 673 C CA . PHE A 1 85 ? -4.560 -5.882 -12.917 1.00 81.31 85 PHE A CA 1
ATOM 674 C C . PHE A 1 85 ? -5.270 -7.185 -13.249 1.00 81.31 85 PHE A C 1
ATOM 676 O O . PHE A 1 85 ? -6.029 -7.244 -14.214 1.00 81.31 85 PHE A O 1
ATOM 683 N N . ASP A 1 86 ? -5.016 -8.215 -12.454 1.00 76.25 86 ASP A N 1
ATOM 684 C CA . ASP A 1 86 ? -5.652 -9.514 -12.593 1.00 76.25 86 ASP A CA 1
ATOM 685 C C . ASP A 1 86 ? -6.355 -9.8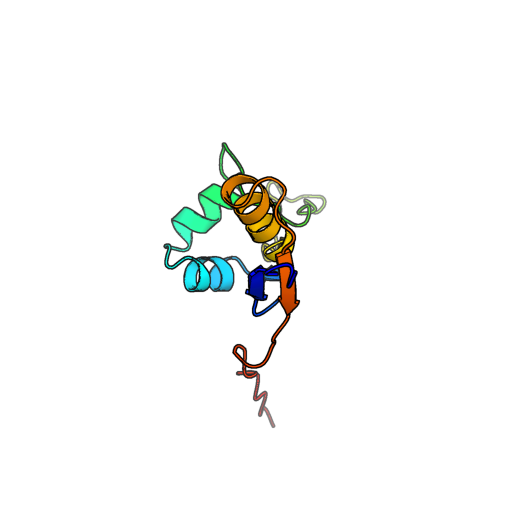77 -11.286 1.00 76.25 86 ASP A C 1
ATOM 687 O O . ASP A 1 86 ? -5.740 -10.281 -10.303 1.00 76.25 86 ASP A O 1
ATOM 691 N N . ASN A 1 87 ? -7.675 -9.719 -11.278 1.00 66.56 87 ASN A N 1
ATOM 692 C CA . ASN A 1 87 ? -8.492 -9.972 -10.095 1.00 66.56 87 ASN A CA 1
ATOM 693 C C . ASN A 1 87 ? -8.787 -11.475 -9.889 1.00 66.56 87 ASN A C 1
ATOM 695 O O . ASN A 1 87 ? -9.612 -11.821 -9.046 1.00 66.56 87 ASN A O 1
ATOM 699 N N . SER A 1 88 ? -8.152 -12.379 -10.654 1.00 62.91 88 SER A N 1
ATOM 700 C CA . SER A 1 88 ? -8.421 -13.824 -10.578 1.00 62.91 88 SER A CA 1
ATOM 701 C C . SER A 1 88 ? -7.895 -14.466 -9.289 1.00 62.91 88 SER A C 1
ATOM 703 O O . SER A 1 88 ? -8.389 -15.513 -8.878 1.00 62.91 88 SER A O 1
ATOM 705 N N . LEU A 1 89 ? -6.953 -13.805 -8.606 1.00 55.34 89 LEU A N 1
ATOM 706 C CA . LEU A 1 89 ? -6.374 -14.263 -7.338 1.00 55.34 89 LEU A CA 1
ATOM 707 C C . LEU A 1 89 ? -7.216 -13.896 -6.104 1.00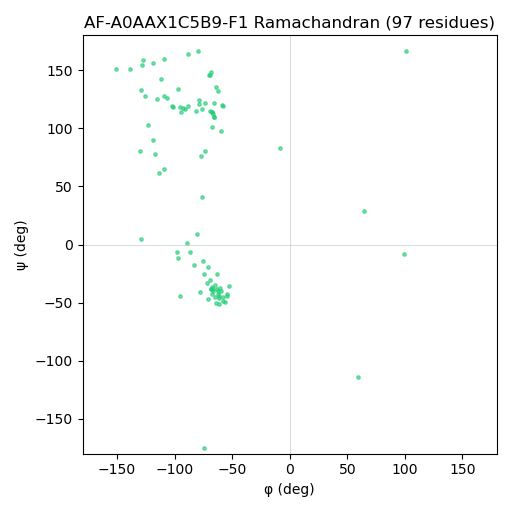 55.34 89 LEU A C 1
ATOM 709 O O . LEU A 1 89 ? -7.050 -14.510 -5.056 1.00 55.34 89 LEU A O 1
ATOM 713 N N . TYR A 1 90 ? -8.146 -12.941 -6.221 1.00 54.12 90 TYR A N 1
ATOM 714 C CA . TYR A 1 90 ? -9.082 -12.573 -5.151 1.00 54.12 90 TYR A CA 1
ATOM 715 C C . TYR A 1 90 ? -10.496 -13.042 -5.505 1.00 54.12 90 TYR A C 1
ATOM 717 O O . TYR A 1 90 ? -11.431 -12.262 -5.702 1.00 54.12 90 TYR A O 1
ATOM 725 N N . GLY A 1 91 ? -10.644 -14.366 -5.578 1.00 48.06 91 GLY A N 1
ATOM 726 C CA . GLY A 1 91 ? -11.929 -15.052 -5.614 1.00 48.06 91 GLY A CA 1
ATOM 727 C C . GLY A 1 91 ? -12.746 -14.745 -4.357 1.00 48.06 91 GLY A C 1
ATOM 728 O O . GLY A 1 91 ? -12.546 -15.318 -3.295 1.00 48.06 91 GLY A O 1
ATOM 729 N N . ASN A 1 92 ? -13.645 -13.782 -4.504 1.00 48.19 92 ASN A N 1
ATOM 730 C CA . ASN A 1 92 ? -14.837 -13.471 -3.721 1.00 48.19 92 ASN A CA 1
ATOM 731 C C . ASN A 1 92 ? -15.258 -14.498 -2.628 1.00 48.19 92 ASN A C 1
ATOM 733 O O . ASN A 1 92 ? -16.216 -15.243 -2.807 1.00 48.19 92 ASN A O 1
ATOM 737 N N . HIS A 1 93 ? -14.664 -14.447 -1.429 1.00 45.94 93 HIS A N 1
ATOM 738 C CA . HIS A 1 93 ? -15.256 -15.012 -0.199 1.00 45.94 93 HIS A CA 1
ATOM 739 C C . HIS A 1 93 ? -16.381 -14.111 0.365 1.00 45.94 93 HIS A C 1
ATOM 741 O O . HIS A 1 93 ? -16.504 -13.907 1.571 1.00 45.94 93 HIS A O 1
ATOM 747 N N . ARG A 1 94 ? -17.234 -13.547 -0.501 1.00 44.09 94 ARG A N 1
ATOM 748 C CA . ARG A 1 94 ? -18.524 -12.961 -0.099 1.00 44.09 94 ARG A CA 1
ATOM 749 C C . ARG A 1 94 ? -19.674 -13.773 -0.678 1.00 44.09 94 ARG A C 1
ATOM 751 O O . ARG A 1 94 ? -20.504 -13.262 -1.421 1.00 44.09 94 ARG A O 1
ATOM 758 N N . GLY A 1 95 ? -19.738 -15.040 -0.281 1.00 37.88 95 GLY A N 1
ATOM 759 C CA . GLY A 1 95 ? -21.008 -15.752 -0.196 1.00 37.88 95 GLY A CA 1
ATOM 760 C C . GLY A 1 95 ? -21.777 -15.235 1.018 1.00 37.88 95 GLY A C 1
ATOM 761 O O . GLY A 1 95 ? -21.731 -15.831 2.087 1.00 37.88 95 GLY A O 1
ATOM 762 N N . VAL A 1 96 ? -22.437 -14.086 0.873 1.00 48.25 96 VAL A N 1
ATOM 76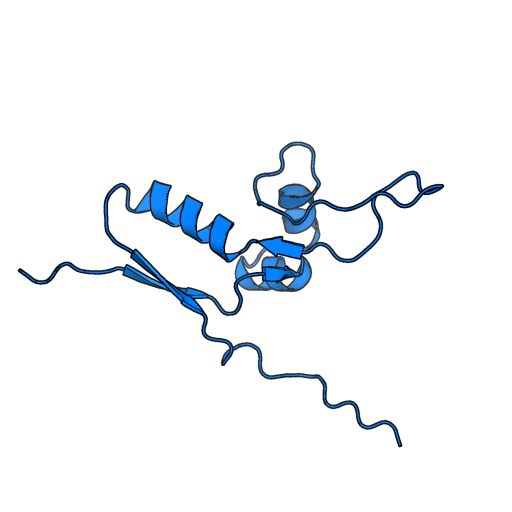3 C CA . VAL A 1 96 ? -23.555 -13.712 1.746 1.00 48.25 96 VAL A CA 1
ATOM 764 C C . VAL A 1 96 ? -24.702 -14.672 1.441 1.00 48.25 96 VAL A C 1
ATOM 766 O O . VAL A 1 96 ? -25.387 -14.524 0.436 1.00 48.25 96 VAL A O 1
ATOM 769 N N . GLY A 1 97 ? -24.874 -15.673 2.298 1.00 38.94 97 GLY A N 1
ATOM 770 C CA . GLY A 1 97 ? -26.077 -16.491 2.398 1.00 38.94 97 GLY A CA 1
ATOM 771 C C . GLY A 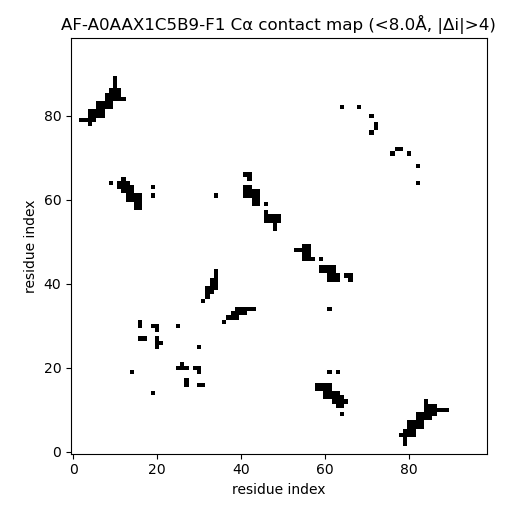1 97 ? -26.684 -16.297 3.781 1.00 38.94 97 GLY A C 1
ATOM 772 O O . GLY A 1 97 ? -26.473 -17.115 4.667 1.00 38.94 97 GLY A O 1
ATOM 773 N N . HIS A 1 98 ? -27.368 -15.171 3.978 1.00 40.59 98 HIS A N 1
ATOM 774 C CA . HIS A 1 98 ? -28.327 -14.995 5.064 1.00 40.59 98 HIS A CA 1
ATOM 775 C C . HIS A 1 98 ? -29.684 -14.725 4.423 1.00 40.59 98 HIS A C 1
ATOM 777 O O . HIS A 1 98 ? -29.966 -13.575 4.099 1.00 40.59 98 HIS A O 1
ATOM 783 N N . VAL A 1 99 ? -30.438 -15.794 4.158 1.00 50.91 99 VAL A N 1
ATOM 784 C CA . VAL A 1 99 ? -31.847 -16.022 4.535 1.00 50.91 99 VAL A CA 1
ATOM 785 C C . VAL A 1 99 ? -32.156 -17.503 4.356 1.00 50.91 99 VAL A C 1
ATOM 787 O O . VAL A 1 99 ? -31.663 -18.075 3.358 1.00 50.91 99 VAL A O 1
#

Secondary structure (DSSP, 8-state):
-----EEEEES-SSEEHHHHHHHHT--HHHHHHHHHSSS--S-B---PPPTT-SS--SPPEE-HHHHHHHHHHHHHTT--EEEEE-GGGS---------

Solvent-accessible surface area (backbone atoms only — not comparable to full-atom values): 6161 Å² total; per-residue (Å²): 131,85,80,77,60,52,74,44,80,36,56,50,57,60,36,43,53,63,57,47,10,63,75,71,72,45,55,54,70,56,40,44,36,32,52,74,36,99,64,55,77,42,56,55,62,85,66,64,57,51,93,93,49,98,54,61,62,78,86,58,43,31,35,46,46,62,43,52,47,52,54,47,42,69,74,53,53,90,61,60,65,45,83,43,74,44,57,81,81,66,72,73,90,70,80,83,82,87,130

Nearest PDB structures (foldseek):
  5f7q-assembly1_J  TM=4.925E-01  e=6.903E-01  Listeria monocytogenes EGD-e
  3r0a-assembly1_A  TM=4.420E-01  e=5.282E-01  Methanosarcina mazei
  6xjf-assembly3_C  TM=4.391E-01  e=6.038E-01  Pyrococcus furiosus DSM 3638
  7r72-assembly1_n  TM=4.267E-01  e=7.381E-01  Saccharomyces cerevisiae BY4741
  2kvv-assembly1_A  TM=4.177E-01  e=1.884E+00  Klebsiella pneumoniae subsp. pneumoniae MGH 78578

pLDDT: mean 73.62, std 13.36, range [37.88, 88.62]

Sequence (99 aa):
MASEIAIIRLPAPVVTLQQFAELEGVSERTAYRWTTGDNPRVPIEPRKINKGCKKAGGPIRIYYARYKEAQMREALGHSRFQIVFDNSLYGNHRGVGHV